Protein AF-A0A9P0VSC0-F1 (afdb_monomer_lite)

Sequence (125 aa):
MKYVDGDDHTIYRFDPDFLCFHDIQRTCKEELGFITLKNIYVLVPGKDLDNGLFLVEDDDTIRKVLNQIRNFSWIDDIELYVDHQLDEPLLIPQIEWSSVQNNQSENVSNQSPETDNGGGTSPRN

Organism: Cuscuta europaea (NCBI:txid41803)

InterPro domains:
  IPR058594 PB1-like domain, plants [PF26130] (1-84)

Radius of gyration: 34.78 Å; chains: 1; bounding box: 34×90×88 Å

pLDDT: mean 72.44, std 16.83, range [40.47, 93.06]

Structure (mmCIF, N/CA/C/O backbone):
data_AF-A0A9P0VSC0-F1
#
_entry.id   AF-A0A9P0VSC0-F1
#
loop_
_atom_site.group_PDB
_atom_site.id
_atom_site.type_symbol
_atom_site.label_atom_id
_atom_site.label_alt_id
_atom_site.label_comp_id
_atom_site.label_asym_id
_atom_site.label_entity_id
_atom_site.label_seq_id
_atom_site.pdbx_PDB_ins_code
_atom_site.Cartn_x
_atom_site.Cartn_y
_atom_site.Cartn_z
_atom_site.occupancy
_atom_site.B_iso_or_equiv
_atom_site.auth_seq_id
_atom_site.auth_comp_id
_atom_site.auth_asym_id
_atom_site.auth_atom_id
_atom_site.pdbx_PDB_model_num
ATOM 1 N N . MET A 1 1 ? -12.926 -9.851 -10.963 1.00 43.94 1 MET A N 1
ATOM 2 C CA . MET A 1 1 ? -13.535 -9.126 -9.830 1.00 43.94 1 MET A CA 1
ATOM 3 C C . MET A 1 1 ? -13.649 -7.672 -10.241 1.00 43.94 1 MET A C 1
ATOM 5 O O . MET A 1 1 ? -12.697 -7.123 -10.773 1.00 43.94 1 MET A O 1
ATOM 9 N N . LYS A 1 2 ? -14.829 -7.065 -10.099 1.00 41.28 2 LYS A N 1
ATOM 10 C CA . LYS A 1 2 ? -15.030 -5.645 -10.412 1.00 41.28 2 LYS A CA 1
ATOM 11 C C . LYS A 1 2 ? -14.896 -4.881 -9.097 1.00 41.28 2 LYS A C 1
ATOM 13 O O . LYS A 1 2 ? -15.569 -5.262 -8.147 1.00 41.28 2 LYS A O 1
ATOM 18 N N . TYR A 1 3 ? -14.031 -3.873 -9.032 1.00 50.25 3 TYR A N 1
ATOM 19 C CA . TYR A 1 3 ? -14.025 -2.917 -7.923 1.00 50.25 3 TYR A CA 1
ATOM 20 C C . TYR A 1 3 ? -15.380 -2.195 -7.931 1.00 50.25 3 TYR A C 1
ATOM 22 O O . TYR A 1 3 ? -15.812 -1.709 -8.981 1.00 50.25 3 TYR A O 1
ATOM 30 N N . VAL A 1 4 ? -16.113 -2.245 -6.820 1.00 44.22 4 VAL A N 1
ATOM 31 C CA . VAL A 1 4 ? -17.451 -1.654 -6.691 1.00 44.22 4 VAL A CA 1
ATOM 32 C C . VAL A 1 4 ? -17.399 -0.706 -5.504 1.00 44.22 4 VAL A C 1
ATOM 34 O O . VAL A 1 4 ? -17.171 -1.171 -4.395 1.00 44.22 4 VAL A O 1
ATOM 37 N N . ASP A 1 5 ? -17.643 0.582 -5.761 1.00 55.56 5 ASP A N 1
ATOM 38 C CA . ASP A 1 5 ? -17.885 1.608 -4.734 1.00 55.56 5 ASP A CA 1
ATOM 39 C C . ASP A 1 5 ? -16.680 1.939 -3.830 1.00 55.56 5 ASP A C 1
ATOM 41 O O . ASP A 1 5 ? -16.753 1.841 -2.609 1.00 55.56 5 ASP A O 1
ATOM 45 N N . GLY A 1 6 ? -15.555 2.339 -4.428 1.00 61.53 6 GLY A N 1
ATOM 46 C CA . GLY A 1 6 ? -14.430 2.903 -3.678 1.00 61.53 6 GLY A CA 1
ATOM 47 C C . GLY A 1 6 ? -14.274 4.401 -3.914 1.00 61.53 6 GLY A C 1
ATOM 48 O O . GLY A 1 6 ? -14.481 4.870 -5.034 1.00 61.53 6 GLY A O 1
ATOM 49 N N . ASP A 1 7 ? -13.894 5.126 -2.864 1.00 69.12 7 ASP A N 1
ATOM 50 C CA . ASP A 1 7 ? -13.41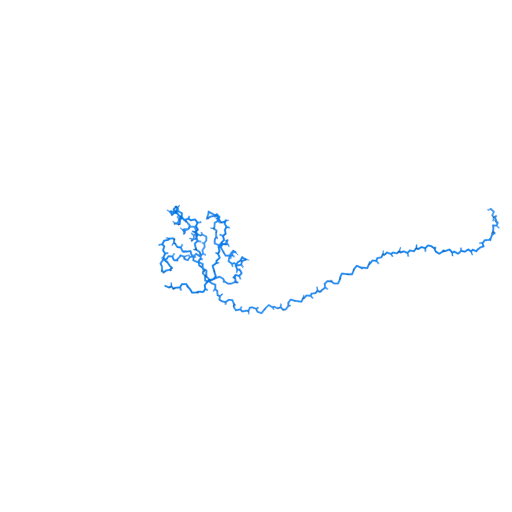6 6.502 -2.973 1.00 69.12 7 ASP A CA 1
ATOM 51 C C . ASP A 1 7 ? -11.957 6.501 -3.453 1.00 69.12 7 ASP A C 1
ATOM 53 O O . ASP A 1 7 ? -11.093 5.837 -2.872 1.00 69.12 7 ASP A O 1
ATOM 57 N N . ASP A 1 8 ? -11.683 7.255 -4.517 1.00 76.38 8 ASP A N 1
ATOM 58 C CA . ASP A 1 8 ? -10.341 7.385 -5.079 1.00 76.38 8 ASP A CA 1
ATOM 59 C C . ASP A 1 8 ? -9.635 8.606 -4.481 1.00 76.38 8 ASP A C 1
ATOM 61 O O . ASP A 1 8 ? -10.102 9.745 -4.585 1.00 76.38 8 ASP A O 1
ATOM 65 N N . HIS A 1 9 ? -8.461 8.375 -3.896 1.00 78.50 9 HIS A N 1
ATOM 66 C CA . HIS A 1 9 ? -7.626 9.423 -3.319 1.00 78.50 9 HIS A CA 1
ATOM 67 C C . HIS A 1 9 ? -6.221 9.391 -3.918 1.00 78.50 9 HIS A C 1
ATOM 69 O O . HIS A 1 9 ? -5.559 8.357 -3.940 1.00 78.50 9 HIS A O 1
ATOM 75 N N . THR A 1 10 ? -5.735 10.551 -4.365 1.00 80.44 10 THR A N 1
ATOM 76 C CA . THR A 1 10 ? -4.357 10.711 -4.845 1.00 80.44 10 THR A CA 1
ATOM 77 C C . THR A 1 10 ? -3.543 11.500 -3.832 1.00 80.44 10 THR A C 1
ATOM 79 O O . THR A 1 10 ? -3.832 12.667 -3.563 1.00 80.44 10 THR A O 1
ATOM 82 N N . ILE A 1 11 ? -2.488 10.877 -3.312 1.00 74.25 11 ILE A N 1
ATOM 83 C CA . ILE A 1 11 ? -1.511 11.534 -2.445 1.00 74.25 11 ILE A CA 1
ATOM 84 C C . ILE A 1 11 ? -0.312 11.941 -3.300 1.00 74.25 11 ILE A C 1
ATOM 86 O O . ILE A 1 11 ? 0.337 11.110 -3.933 1.00 74.25 11 ILE A O 1
ATOM 90 N N . TYR A 1 12 ? -0.016 13.239 -3.330 1.00 72.06 12 TYR A N 1
ATOM 91 C CA . TYR A 1 12 ? 1.103 13.784 -4.094 1.00 72.06 12 TYR A CA 1
ATOM 92 C C . TYR A 1 12 ? 2.363 13.895 -3.229 1.00 72.06 12 TYR A C 1
ATOM 94 O O . TYR A 1 12 ? 2.281 14.228 -2.050 1.00 72.06 12 TYR A O 1
ATOM 102 N N . ARG A 1 13 ? 3.536 13.759 -3.866 1.00 67.19 13 ARG A N 1
ATOM 103 C CA . ARG A 1 13 ? 4.874 13.997 -3.278 1.00 67.19 13 ARG A CA 1
ATOM 104 C C . ARG A 1 13 ? 5.297 12.980 -2.216 1.00 67.19 13 ARG A C 1
ATOM 106 O O . ARG A 1 13 ? 5.768 13.356 -1.145 1.00 67.19 13 ARG A O 1
ATOM 113 N N . PHE A 1 14 ? 5.191 11.703 -2.552 1.00 69.62 14 PHE A N 1
ATOM 114 C CA . PHE A 1 14 ? 5.811 10.642 -1.775 1.00 69.62 14 PHE A CA 1
ATOM 115 C C . PHE A 1 14 ? 7.121 10.191 -2.447 1.00 69.62 14 PHE A C 1
ATOM 117 O O . PHE A 1 14 ? 7.148 10.021 -3.663 1.00 69.62 14 PHE A O 1
ATOM 124 N N . ASP A 1 15 ? 8.204 10.015 -1.682 1.00 76.38 15 ASP A N 1
ATOM 125 C CA . ASP A 1 15 ? 9.447 9.421 -2.195 1.00 76.38 15 ASP A CA 1
ATOM 126 C C . ASP A 1 15 ? 9.415 7.905 -1.954 1.00 76.38 15 ASP A C 1
ATOM 128 O O . ASP A 1 15 ? 9.554 7.491 -0.801 1.00 76.38 15 ASP A O 1
ATOM 132 N N . PRO A 1 16 ? 9.247 7.065 -2.993 1.00 72.94 16 PRO A N 1
ATOM 133 C CA . PRO A 1 16 ? 9.072 5.622 -2.841 1.00 72.94 16 PRO A CA 1
ATOM 134 C C . PRO A 1 16 ? 10.232 4.929 -2.109 1.00 72.94 16 PRO A C 1
ATOM 136 O O . PRO A 1 16 ? 10.042 3.836 -1.584 1.00 72.94 16 PRO A O 1
ATOM 139 N N . ASP A 1 17 ? 11.420 5.532 -2.020 1.00 77.12 17 ASP A N 1
ATOM 140 C CA . ASP A 1 17 ? 12.556 4.995 -1.258 1.00 77.12 17 ASP A CA 1
ATOM 141 C C . ASP A 1 17 ? 12.305 5.018 0.254 1.00 77.12 17 ASP A C 1
ATOM 143 O O . ASP A 1 17 ? 12.858 4.200 0.994 1.00 77.12 17 ASP A O 1
ATOM 147 N N . PHE A 1 18 ? 11.438 5.922 0.703 1.00 80.25 18 PHE A N 1
ATOM 148 C CA . PHE A 1 18 ? 11.084 6.113 2.103 1.00 80.25 18 PHE A CA 1
ATOM 149 C C . PHE A 1 18 ? 9.690 5.578 2.443 1.00 80.25 18 PHE A C 1
ATOM 151 O O . PHE A 1 18 ? 9.243 5.759 3.572 1.00 80.25 18 PHE A O 1
ATOM 158 N N . LEU A 1 19 ? 9.008 4.894 1.511 1.00 83.56 19 LEU A N 1
ATOM 159 C CA . LEU A 1 19 ? 7.677 4.339 1.770 1.00 83.56 19 LEU A CA 1
ATOM 160 C C . LEU A 1 19 ? 7.803 3.153 2.707 1.00 83.56 19 LEU A C 1
ATOM 162 O O . LEU A 1 19 ? 8.324 2.100 2.334 1.00 83.56 19 LEU A O 1
ATOM 166 N N . CYS A 1 20 ? 7.297 3.324 3.922 1.00 87.31 20 CYS A N 1
ATOM 167 C CA . CYS A 1 20 ? 7.123 2.234 4.861 1.00 87.31 20 CYS A CA 1
ATOM 168 C C . CYS A 1 20 ? 5.639 1.916 5.049 1.00 87.31 20 CYS A C 1
ATOM 170 O O . CYS A 1 20 ? 4.752 2.729 4.771 1.00 87.31 20 CYS A O 1
ATOM 172 N N . PHE A 1 21 ? 5.363 0.713 5.536 1.00 89.75 21 PHE A N 1
ATOM 173 C CA . PHE A 1 21 ? 4.007 0.254 5.798 1.00 89.75 21 PHE A CA 1
ATOM 174 C C . PHE A 1 21 ? 3.297 1.158 6.810 1.00 89.75 21 PHE A C 1
ATOM 176 O O . PHE A 1 21 ? 2.116 1.471 6.652 1.00 89.75 21 PHE A O 1
ATOM 183 N N . HIS A 1 22 ? 4.037 1.645 7.810 1.00 89.94 22 HIS A N 1
ATOM 184 C CA . HIS A 1 22 ? 3.505 2.568 8.806 1.00 89.94 22 HIS A CA 1
ATOM 185 C C . HIS A 1 22 ? 3.023 3.890 8.191 1.00 89.94 22 HIS A C 1
ATOM 187 O O . HIS A 1 22 ? 1.964 4.378 8.581 1.00 89.94 22 HIS A O 1
ATOM 193 N N . ASP A 1 23 ? 3.738 4.448 7.210 1.00 88.00 23 ASP A N 1
ATOM 194 C CA . ASP A 1 23 ? 3.318 5.687 6.547 1.00 88.00 23 ASP A CA 1
ATOM 195 C C . ASP A 1 23 ? 2.025 5.493 5.752 1.00 88.00 23 ASP A C 1
ATOM 197 O O . ASP A 1 23 ? 1.146 6.356 5.797 1.00 88.00 23 ASP A O 1
ATOM 201 N N . ILE A 1 24 ? 1.849 4.342 5.095 1.00 88.56 24 ILE A N 1
ATOM 202 C CA . ILE A 1 24 ? 0.588 4.024 4.409 1.00 88.56 24 ILE A CA 1
ATOM 203 C C . ILE A 1 24 ? -0.554 3.932 5.414 1.00 88.56 24 ILE A C 1
ATOM 205 O O . ILE A 1 24 ? -1.605 4.540 5.211 1.00 88.56 24 ILE A O 1
ATOM 209 N N . GLN A 1 25 ? -0.352 3.206 6.516 1.00 89.69 25 GLN A N 1
ATOM 210 C CA . GLN A 1 25 ? -1.367 3.087 7.560 1.00 89.69 25 GLN A CA 1
ATOM 211 C C . GLN A 1 25 ? -1.725 4.446 8.162 1.00 89.69 25 GLN A C 1
ATOM 213 O O . GLN A 1 25 ? -2.907 4.719 8.371 1.00 89.69 25 GLN A O 1
ATOM 218 N N . ARG A 1 26 ? -0.722 5.293 8.430 1.00 88.44 26 ARG A N 1
ATOM 219 C CA . ARG A 1 26 ? -0.926 6.649 8.947 1.00 88.44 26 ARG A CA 1
ATOM 220 C C . ARG A 1 26 ? -1.759 7.470 7.974 1.00 88.44 26 ARG A C 1
ATOM 222 O O . ARG A 1 26 ? -2.775 8.015 8.376 1.00 88.44 26 ARG A O 1
ATOM 229 N N . THR A 1 27 ? -1.386 7.478 6.699 1.00 87.31 27 THR A N 1
ATOM 230 C CA . THR A 1 27 ? -2.103 8.204 5.641 1.00 87.31 27 THR A CA 1
ATOM 231 C C . THR A 1 27 ? -3.565 7.760 5.553 1.00 87.31 27 THR A C 1
ATOM 233 O O . THR A 1 27 ? -4.479 8.577 5.602 1.00 87.31 27 THR A O 1
ATOM 236 N N . CYS A 1 28 ? -3.807 6.448 5.531 1.00 86.00 28 CYS A N 1
ATOM 237 C CA . CYS A 1 28 ? -5.156 5.892 5.470 1.00 86.00 28 CYS A CA 1
ATOM 238 C C . CYS A 1 28 ? -6.021 6.272 6.688 1.00 86.00 28 CYS A C 1
ATOM 240 O O . CYS A 1 28 ? -7.217 6.503 6.547 1.00 86.00 28 CYS A O 1
ATOM 242 N N . LYS A 1 29 ? -5.437 6.352 7.889 1.00 87.00 29 LYS A N 1
ATOM 243 C CA . LYS A 1 29 ? -6.181 6.672 9.119 1.00 87.00 29 LYS A CA 1
ATOM 244 C C . LYS A 1 29 ? -6.349 8.168 9.356 1.00 87.00 29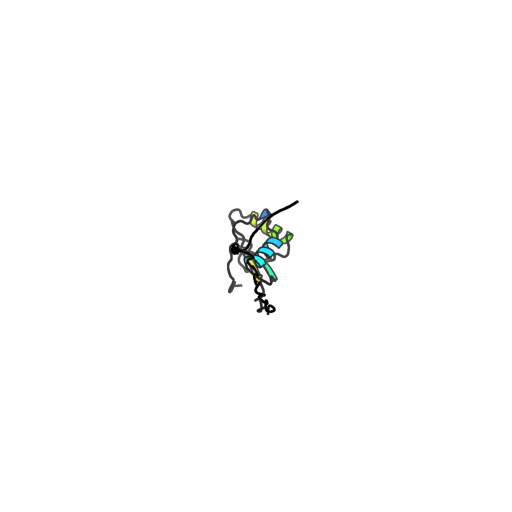 LYS A C 1
ATOM 246 O O . LYS A 1 29 ? -7.423 8.609 9.745 1.00 87.00 29 LYS A O 1
ATOM 251 N N . GLU A 1 30 ? -5.282 8.935 9.175 1.00 86.62 30 GLU A N 1
ATOM 252 C CA . GLU A 1 30 ? -5.226 10.351 9.547 1.00 86.62 30 GLU A CA 1
ATOM 253 C C . GLU A 1 30 ? -5.687 11.269 8.415 1.00 86.62 30 GLU A C 1
ATOM 255 O O . GLU A 1 30 ? -6.348 12.268 8.685 1.00 86.62 30 GLU A O 1
ATOM 260 N N . GLU A 1 31 ? -5.369 10.937 7.159 1.00 82.88 31 GLU A N 1
ATOM 261 C CA . GLU A 1 31 ? -5.721 11.778 6.008 1.00 82.88 31 GLU A CA 1
ATOM 262 C C . GLU A 1 31 ? -7.040 11.345 5.364 1.00 82.88 31 GLU A C 1
ATOM 264 O O . GLU A 1 31 ? -7.847 12.200 5.003 1.00 82.88 31 GLU A O 1
ATOM 269 N N . LEU A 1 32 ? -7.281 10.032 5.252 1.00 82.31 32 LEU A N 1
ATOM 270 C CA . LEU A 1 32 ? -8.508 9.489 4.647 1.00 82.31 32 LEU A CA 1
ATOM 271 C C . LEU A 1 32 ? -9.609 9.185 5.674 1.00 82.31 32 LEU A C 1
ATOM 273 O O . LEU A 1 32 ? -10.767 9.013 5.308 1.00 82.31 32 LEU A O 1
ATOM 277 N N . GLY A 1 33 ? -9.270 9.164 6.966 1.00 82.06 33 GLY A N 1
ATOM 278 C CA . GLY A 1 33 ? -10.241 9.012 8.050 1.00 82.06 33 GLY A CA 1
ATOM 279 C C . GLY A 1 33 ? -10.750 7.587 8.275 1.00 82.06 33 GLY A C 1
ATOM 280 O O . GLY A 1 33 ? -11.720 7.414 9.010 1.00 82.06 33 GLY A O 1
ATOM 281 N N . PHE A 1 34 ? -10.120 6.564 7.687 1.00 82.75 34 PHE A N 1
ATOM 282 C CA . PHE A 1 34 ? -10.519 5.175 7.914 1.00 82.75 34 PHE A CA 1
ATOM 283 C C . PHE A 1 34 ? -10.214 4.754 9.356 1.00 82.75 34 PHE A C 1
ATOM 285 O O . PHE A 1 34 ? -9.060 4.789 9.792 1.00 82.75 34 PHE A O 1
ATOM 292 N N . ILE A 1 35 ? -11.225 4.311 10.109 1.00 79.81 35 ILE A N 1
ATOM 293 C CA . ILE A 1 35 ? -11.027 3.896 11.507 1.00 79.81 35 ILE A CA 1
ATOM 294 C C . ILE A 1 35 ? -10.371 2.513 11.551 1.00 79.81 35 ILE A C 1
ATOM 296 O O . ILE A 1 35 ? -9.444 2.265 12.334 1.00 79.81 35 ILE A O 1
ATOM 300 N N . THR A 1 36 ? -10.826 1.609 10.682 1.00 81.25 36 THR A N 1
ATOM 301 C CA . THR A 1 36 ? -10.343 0.231 10.609 1.00 81.25 36 THR A CA 1
ATOM 302 C C . THR A 1 36 ? -9.732 -0.082 9.245 1.00 81.25 36 THR A C 1
ATOM 304 O O . THR A 1 36 ? -10.352 0.094 8.206 1.00 81.25 36 THR A O 1
ATOM 307 N N . LEU A 1 37 ? -8.497 -0.590 9.249 1.00 84.94 37 LEU A N 1
ATOM 308 C CA . LEU A 1 37 ? -7.812 -1.083 8.052 1.00 84.94 37 LEU A CA 1
ATOM 309 C C . LEU A 1 37 ? -7.641 -2.586 8.195 1.00 84.94 37 LEU A C 1
ATOM 311 O O . LEU A 1 37 ? -7.060 -3.041 9.183 1.00 84.94 37 LEU A O 1
ATOM 315 N N . LYS A 1 38 ? -8.153 -3.347 7.232 1.00 86.75 38 LYS A N 1
ATOM 316 C CA . LYS A 1 38 ? -8.091 -4.805 7.254 1.00 86.75 38 LYS A CA 1
ATOM 317 C C . LYS A 1 38 ? -6.962 -5.317 6.378 1.00 86.75 38 LYS A C 1
ATOM 319 O O . LYS A 1 38 ? -6.092 -6.019 6.879 1.00 86.75 38 LYS A O 1
ATOM 324 N N . ASN A 1 39 ? -6.964 -4.943 5.102 1.00 89.81 39 ASN A N 1
ATOM 325 C CA . ASN A 1 39 ? -5.929 -5.332 4.152 1.00 89.81 39 ASN A CA 1
ATOM 326 C C . ASN A 1 39 ? -5.517 -4.134 3.302 1.00 89.81 39 ASN A C 1
ATOM 328 O O . ASN A 1 39 ? -6.348 -3.306 2.940 1.00 89.81 39 ASN A O 1
ATOM 332 N N . ILE A 1 40 ? -4.235 -4.072 2.960 1.00 91.06 40 ILE A N 1
ATOM 333 C CA . ILE A 1 40 ? -3.680 -3.078 2.045 1.00 91.06 40 ILE A CA 1
ATOM 334 C C . ILE A 1 40 ? -3.039 -3.850 0.902 1.00 91.06 40 ILE A C 1
ATOM 336 O O . ILE A 1 40 ? -2.224 -4.740 1.135 1.00 91.06 40 ILE A O 1
ATOM 340 N N . TYR A 1 41 ? -3.403 -3.516 -0.325 1.00 92.12 41 TYR A N 1
ATOM 341 C CA . TYR A 1 41 ? -2.884 -4.140 -1.529 1.00 92.12 41 TYR A CA 1
ATOM 342 C C . TYR A 1 41 ? -2.213 -3.094 -2.407 1.00 92.12 41 TYR A C 1
ATOM 344 O O . TYR A 1 41 ? -2.706 -1.979 -2.532 1.00 92.12 41 TYR A O 1
ATOM 352 N N . VAL A 1 42 ? -1.118 -3.469 -3.056 1.00 91.00 42 VAL A N 1
ATOM 353 C CA . VAL A 1 42 ? -0.525 -2.697 -4.154 1.00 91.00 42 VAL A CA 1
ATOM 354 C C . VAL A 1 42 ? -0.904 -3.376 -5.461 1.00 91.00 42 VAL A C 1
ATOM 356 O O . VAL A 1 42 ? -0.751 -4.595 -5.579 1.00 91.00 42 VAL A O 1
ATOM 359 N N . LEU A 1 43 ? -1.365 -2.613 -6.450 1.00 89.12 43 LEU A N 1
ATOM 360 C CA . LEU A 1 43 ? -1.535 -3.144 -7.798 1.00 89.12 43 LEU A CA 1
ATOM 361 C C . LEU A 1 43 ? -0.193 -3.132 -8.529 1.00 89.12 43 LEU A C 1
ATOM 363 O O . LEU A 1 43 ? 0.437 -2.093 -8.718 1.00 89.12 43 LEU A O 1
ATOM 367 N N . VAL A 1 44 ? 0.249 -4.314 -8.953 1.00 87.12 44 VAL A N 1
ATOM 368 C CA . VAL A 1 44 ? 1.422 -4.444 -9.811 1.00 87.12 44 VAL A CA 1
ATOM 369 C C . VAL A 1 44 ? 1.108 -3.815 -11.169 1.00 87.12 44 VAL A C 1
ATOM 371 O O . VAL A 1 44 ? 0.122 -4.188 -11.808 1.00 87.12 44 VAL A O 1
ATOM 374 N N . PRO A 1 45 ? 1.965 -2.923 -11.667 1.00 85.50 45 PRO A N 1
ATOM 375 C CA . PRO A 1 45 ? 1.697 -2.245 -12.917 1.00 85.50 45 PRO A CA 1
ATOM 376 C C . PRO A 1 45 ? 1.577 -3.150 -14.139 1.00 85.50 45 PRO A C 1
ATOM 378 O O . PRO A 1 45 ? 2.284 -4.150 -14.281 1.00 85.50 45 PRO A O 1
ATOM 381 N N . GLY A 1 46 ? 0.686 -2.762 -15.053 1.00 83.81 46 GLY A N 1
ATOM 382 C CA . GLY A 1 46 ? 0.391 -3.520 -16.272 1.00 83.81 46 GLY A CA 1
ATOM 383 C C . GLY A 1 46 ? -0.419 -4.800 -16.037 1.00 83.81 46 GLY A C 1
ATOM 384 O O . GLY A 1 46 ? -0.676 -5.532 -16.992 1.00 83.81 46 GLY A O 1
ATOM 385 N N . LYS A 1 47 ? -0.821 -5.073 -14.792 1.00 88.12 47 LYS A N 1
ATOM 386 C CA . LYS A 1 47 ? -1.734 -6.157 -14.433 1.00 88.12 47 LYS A CA 1
ATOM 387 C C . LYS A 1 47 ? -3.129 -5.630 -14.123 1.00 88.12 47 LYS A C 1
ATOM 389 O O . LYS A 1 47 ? -3.327 -4.439 -13.910 1.00 88.12 47 LYS A O 1
ATOM 394 N N . ASP A 1 48 ? -4.091 -6.543 -14.116 1.00 89.12 48 ASP A N 1
ATOM 395 C CA . ASP A 1 48 ? -5.466 -6.265 -13.711 1.00 89.12 48 ASP A CA 1
ATOM 396 C C . ASP A 1 48 ? -5.682 -6.581 -12.222 1.00 89.12 48 ASP A C 1
ATOM 398 O O . ASP A 1 48 ? -4.832 -7.172 -11.554 1.00 89.12 48 ASP A O 1
ATOM 402 N N . LEU A 1 49 ? -6.851 -6.218 -11.695 1.00 87.56 49 LEU A N 1
ATOM 403 C CA . LEU A 1 49 ? -7.215 -6.492 -10.302 1.00 87.56 49 LEU A CA 1
ATOM 404 C C . LEU A 1 49 ? -7.303 -7.989 -9.972 1.00 87.56 49 LEU A C 1
ATOM 406 O O . LEU A 1 49 ? -7.188 -8.363 -8.808 1.00 87.56 49 LEU A O 1
ATOM 410 N N . ASP A 1 50 ? -7.508 -8.850 -10.970 1.00 85.75 50 ASP A N 1
ATOM 411 C CA . ASP A 1 50 ? -7.689 -10.285 -10.759 1.00 85.75 50 ASP A CA 1
ATOM 412 C C . ASP A 1 50 ? -6.362 -11.017 -10.518 1.00 85.75 50 ASP A C 1
ATOM 414 O O . ASP A 1 50 ? -6.345 -12.061 -9.863 1.00 85.75 50 ASP A O 1
ATOM 418 N N . ASN A 1 51 ? -5.244 -10.486 -11.021 1.00 86.56 51 ASN A N 1
ATOM 419 C CA . ASN A 1 51 ? -3.924 -11.121 -10.911 1.00 86.56 51 ASN A CA 1
ATOM 420 C C . ASN A 1 51 ? -2.780 -10.181 -10.485 1.00 86.56 51 ASN A C 1
ATOM 422 O O . ASN A 1 51 ? -1.621 -10.614 -10.391 1.00 86.56 51 ASN A O 1
ATOM 426 N N . GLY A 1 52 ? -3.088 -8.904 -10.268 1.00 88.38 52 GLY A N 1
ATOM 427 C CA . GLY A 1 52 ? -2.120 -7.849 -10.000 1.00 88.38 52 GLY A CA 1
ATOM 428 C C . GLY A 1 52 ? -2.053 -7.378 -8.556 1.00 88.38 52 GLY A C 1
ATOM 429 O O . GLY A 1 52 ? -1.084 -6.710 -8.214 1.00 88.38 52 GLY A O 1
ATOM 430 N N . LEU A 1 53 ? -3.021 -7.724 -7.706 1.00 90.38 53 LEU A N 1
ATOM 431 C CA . LEU A 1 53 ? -3.035 -7.272 -6.316 1.00 90.38 53 LEU A CA 1
ATOM 432 C C . LEU A 1 53 ? -2.028 -8.047 -5.461 1.00 90.38 53 LEU A C 1
ATOM 434 O O . LEU A 1 53 ? -2.073 -9.275 -5.371 1.00 90.38 53 LEU A O 1
ATOM 438 N N . PHE A 1 54 ? -1.140 -7.310 -4.800 1.00 91.38 54 PHE A N 1
ATOM 439 C CA . PHE A 1 54 ? -0.153 -7.841 -3.871 1.00 91.38 54 PHE A CA 1
ATOM 440 C C . PHE A 1 54 ? -0.449 -7.342 -2.457 1.00 91.38 54 PHE A C 1
ATOM 442 O O . PHE A 1 54 ? -0.440 -6.137 -2.220 1.00 91.38 54 PHE A O 1
ATOM 449 N N . LEU A 1 55 ? -0.712 -8.256 -1.519 1.00 92.94 55 LEU A N 1
ATOM 450 C CA . LEU A 1 55 ? -0.979 -7.911 -0.120 1.00 92.94 55 LEU A CA 1
ATOM 451 C C . LEU A 1 55 ? 0.288 -7.357 0.542 1.00 92.94 55 LEU A C 1
ATOM 453 O O . LEU A 1 55 ? 1.348 -7.972 0.455 1.00 92.94 55 LEU A O 1
ATOM 457 N N . VAL A 1 56 ? 0.165 -6.219 1.220 1.00 92.50 56 VAL A N 1
ATOM 458 C CA . VAL A 1 56 ? 1.230 -5.588 1.999 1.00 92.50 56 VAL A CA 1
ATOM 459 C C . VAL A 1 56 ? 0.946 -5.789 3.483 1.00 92.50 56 VAL A C 1
ATOM 461 O O . VAL A 1 56 ? -0.004 -5.221 4.016 1.00 92.50 56 VAL A O 1
ATOM 464 N N . GLU A 1 57 ? 1.777 -6.593 4.146 1.00 91.81 57 GLU A N 1
ATOM 465 C CA . GLU A 1 57 ? 1.633 -6.910 5.578 1.00 91.81 57 GLU A CA 1
ATOM 466 C C . GLU A 1 57 ? 2.678 -6.195 6.450 1.00 91.81 57 GLU A C 1
ATOM 468 O O . GLU A 1 57 ? 2.466 -6.007 7.647 1.00 91.81 57 GLU A O 1
ATOM 473 N N . ASP A 1 58 ? 3.806 -5.796 5.853 1.00 93.06 58 ASP A N 1
ATOM 474 C CA . ASP A 1 58 ? 4.946 -5.194 6.539 1.00 93.06 58 ASP A CA 1
ATOM 475 C C . ASP A 1 58 ? 5.868 -4.398 5.588 1.00 93.06 58 ASP A C 1
ATOM 477 O O . ASP A 1 58 ? 5.679 -4.344 4.365 1.00 93.06 58 ASP A O 1
ATOM 481 N N . ASP A 1 59 ? 6.899 -3.784 6.177 1.00 91.06 59 ASP A N 1
ATOM 482 C CA . ASP A 1 59 ? 7.925 -3.005 5.477 1.00 91.06 59 ASP A CA 1
ATOM 483 C C . ASP A 1 59 ? 8.731 -3.829 4.458 1.00 91.06 59 ASP A C 1
ATOM 485 O O . ASP A 1 59 ? 9.153 -3.320 3.416 1.00 91.06 59 ASP A O 1
ATOM 489 N N . ASP A 1 60 ? 8.972 -5.109 4.733 1.00 91.19 60 ASP A N 1
ATOM 490 C CA . ASP A 1 60 ? 9.740 -5.964 3.827 1.00 91.19 60 ASP A CA 1
ATOM 491 C C . ASP A 1 60 ? 8.932 -6.304 2.577 1.00 91.19 60 ASP A C 1
ATOM 493 O O . ASP A 1 60 ? 9.468 -6.391 1.467 1.00 91.19 60 ASP A O 1
ATOM 497 N N . THR A 1 61 ? 7.628 -6.466 2.750 1.00 90.06 61 THR A N 1
ATOM 498 C CA . THR A 1 61 ? 6.679 -6.751 1.689 1.00 90.06 61 THR A CA 1
ATOM 499 C C . THR A 1 61 ? 6.542 -5.560 0.758 1.00 90.06 61 THR A C 1
ATOM 501 O O . THR A 1 61 ? 6.683 -5.718 -0.458 1.00 90.06 61 THR A O 1
ATOM 504 N N . ILE A 1 62 ? 6.387 -4.353 1.305 1.00 88.38 62 ILE A N 1
ATOM 505 C CA . ILE A 1 62 ? 6.323 -3.160 0.465 1.00 88.38 62 ILE A CA 1
ATOM 506 C C . ILE A 1 62 ? 7.633 -2.905 -0.277 1.00 88.38 62 ILE A C 1
ATOM 508 O O . ILE A 1 62 ? 7.606 -2.650 -1.478 1.00 88.38 62 ILE A O 1
ATOM 512 N N . ARG A 1 63 ? 8.794 -3.088 0.366 1.00 88.38 63 ARG A N 1
ATOM 513 C CA . ARG A 1 63 ? 10.093 -2.957 -0.315 1.00 88.38 63 ARG A CA 1
ATOM 514 C C . ARG A 1 63 ? 10.234 -3.922 -1.485 1.00 88.38 63 ARG A C 1
ATOM 516 O O . ARG A 1 63 ? 10.763 -3.539 -2.527 1.00 88.38 63 ARG A O 1
ATOM 523 N N . LYS A 1 64 ? 9.772 -5.168 -1.343 1.00 87.31 64 LYS A N 1
ATOM 524 C CA . LYS A 1 64 ? 9.791 -6.149 -2.442 1.00 87.31 64 LYS A CA 1
ATOM 525 C C . LYS A 1 64 ? 8.957 -5.670 -3.623 1.00 87.31 64 LYS A C 1
ATOM 527 O O . LYS A 1 64 ? 9.441 -5.723 -4.751 1.00 87.31 64 LYS A O 1
ATOM 532 N N . VAL A 1 65 ? 7.746 -5.184 -3.364 1.00 86.06 65 VAL A N 1
ATOM 533 C CA . VAL A 1 65 ? 6.850 -4.690 -4.415 1.00 86.06 65 VAL A CA 1
ATOM 534 C C . VAL A 1 65 ? 7.422 -3.434 -5.069 1.00 86.06 65 VAL A C 1
ATOM 536 O O . VAL A 1 65 ? 7.525 -3.377 -6.290 1.00 86.06 65 VAL A O 1
ATOM 539 N N . LEU A 1 66 ? 7.908 -2.471 -4.288 1.00 85.38 66 LEU A N 1
ATOM 540 C CA . LEU A 1 66 ? 8.537 -1.258 -4.810 1.00 85.38 66 LEU A CA 1
ATOM 541 C C . LEU A 1 66 ? 9.768 -1.566 -5.663 1.00 85.38 66 LEU A C 1
ATOM 543 O O . LEU A 1 66 ? 9.930 -0.995 -6.736 1.00 85.38 66 LEU A O 1
ATOM 547 N N . ASN A 1 67 ? 10.608 -2.515 -5.245 1.00 85.62 67 ASN A N 1
ATOM 548 C CA . ASN A 1 67 ? 11.743 -2.965 -6.051 1.00 85.62 67 ASN A CA 1
ATOM 549 C C . ASN A 1 67 ? 11.307 -3.614 -7.370 1.00 85.62 67 ASN A C 1
ATOM 551 O O . ASN A 1 67 ? 12.009 -3.486 -8.371 1.00 85.62 67 ASN A O 1
ATOM 555 N N . GLN A 1 68 ? 10.163 -4.304 -7.398 1.00 83.56 68 GLN A N 1
ATOM 556 C CA . GLN A 1 68 ? 9.597 -4.812 -8.647 1.00 83.56 68 GLN A CA 1
ATOM 557 C C . GLN A 1 68 ? 9.099 -3.667 -9.533 1.00 83.56 68 GLN A C 1
ATOM 559 O O . GLN A 1 68 ? 9.412 -3.663 -10.723 1.00 83.56 68 GLN A O 1
ATOM 564 N N . ILE A 1 69 ? 8.399 -2.687 -8.952 1.00 82.88 69 ILE A N 1
ATOM 565 C CA . ILE A 1 69 ? 7.844 -1.521 -9.653 1.00 82.88 69 ILE A CA 1
ATOM 566 C C . ILE A 1 69 ? 8.949 -0.638 -10.250 1.00 82.88 69 ILE A C 1
ATOM 568 O O . ILE A 1 69 ? 8.830 -0.197 -11.387 1.00 82.88 69 ILE A O 1
ATOM 572 N N . ARG A 1 70 ? 10.081 -0.458 -9.557 1.00 79.75 70 ARG A N 1
ATOM 573 C CA . ARG A 1 70 ? 11.236 0.315 -10.061 1.00 79.75 70 ARG A CA 1
ATOM 574 C C . ARG A 1 70 ? 11.804 -0.180 -11.389 1.00 79.75 70 ARG A C 1
ATOM 576 O O . ARG A 1 70 ? 12.452 0.589 -12.093 1.00 79.75 70 ARG A O 1
ATOM 583 N N . ASN A 1 71 ? 11.593 -1.449 -11.739 1.00 80.69 71 ASN A N 1
ATOM 584 C CA . ASN A 1 71 ? 12.042 -1.977 -13.030 1.00 80.69 71 ASN A CA 1
ATOM 585 C C . ASN A 1 71 ? 11.216 -1.434 -14.207 1.00 80.69 71 ASN A C 1
ATOM 587 O O . ASN A 1 71 ? 11.601 -1.612 -15.363 1.00 80.69 71 ASN A O 1
ATOM 591 N N . PHE A 1 72 ? 10.097 -0.767 -13.930 1.00 79.88 72 PHE A N 1
ATOM 592 C CA . PHE A 1 72 ? 9.239 -0.141 -14.919 1.00 79.88 72 PHE A CA 1
ATOM 593 C C . PHE A 1 72 ? 9.511 1.366 -14.942 1.00 79.88 72 PHE A C 1
ATOM 595 O O . PHE A 1 72 ? 8.929 2.140 -14.194 1.00 79.88 72 PHE A O 1
ATOM 602 N N . SER A 1 73 ? 10.403 1.796 -15.835 1.00 73.81 73 SER A N 1
ATOM 603 C CA . SER A 1 73 ? 10.830 3.201 -15.957 1.00 73.81 73 SER A CA 1
ATOM 604 C C . SER A 1 73 ? 9.760 4.164 -16.495 1.00 73.81 73 SER A C 1
ATOM 606 O O . SER A 1 73 ? 10.055 5.334 -16.702 1.00 73.81 73 SER A O 1
ATOM 608 N N . TRP A 1 74 ? 8.573 3.661 -16.834 1.00 77.25 74 TRP A N 1
ATOM 609 C CA . TRP A 1 74 ? 7.452 4.422 -17.398 1.00 77.25 74 TRP A CA 1
ATOM 610 C C . TRP A 1 74 ? 6.365 4.724 -16.361 1.00 77.25 74 TRP A C 1
ATOM 612 O O . TRP A 1 74 ? 5.284 5.170 -16.733 1.00 77.25 74 TRP A O 1
ATOM 622 N N . ILE A 1 75 ? 6.631 4.424 -15.091 1.00 78.94 75 ILE A N 1
ATOM 623 C CA . ILE A 1 75 ? 5.656 4.503 -14.011 1.00 78.94 75 ILE A CA 1
ATOM 624 C C . ILE A 1 75 ? 6.011 5.642 -13.087 1.00 78.94 75 ILE A C 1
ATOM 626 O O . ILE A 1 75 ? 7.103 5.663 -12.519 1.00 78.94 75 ILE A O 1
ATOM 630 N N . ASP A 1 76 ? 5.044 6.534 -12.915 1.00 78.06 76 ASP A N 1
ATOM 631 C CA . ASP A 1 76 ? 5.169 7.723 -12.082 1.00 78.06 76 ASP A CA 1
ATOM 632 C C . ASP A 1 76 ? 4.327 7.619 -10.796 1.00 78.06 76 ASP A C 1
ATOM 634 O O . ASP A 1 76 ? 4.480 8.433 -9.885 1.00 78.06 76 ASP A O 1
ATOM 638 N N . ASP A 1 77 ? 3.462 6.607 -10.699 1.00 81.69 77 ASP A N 1
ATOM 639 C CA . ASP A 1 77 ? 2.488 6.428 -9.627 1.00 81.69 77 ASP A CA 1
ATOM 640 C C . ASP A 1 77 ? 2.337 4.958 -9.200 1.00 81.69 77 ASP A C 1
ATOM 642 O O . ASP A 1 77 ? 2.710 4.020 -9.905 1.00 81.69 77 ASP A O 1
ATOM 646 N N . ILE A 1 78 ? 1.832 4.759 -7.983 1.00 83.25 78 ILE A N 1
ATOM 647 C CA . ILE A 1 78 ? 1.549 3.440 -7.417 1.00 83.25 78 ILE A CA 1
ATOM 648 C C . ILE A 1 78 ? 0.100 3.446 -6.960 1.00 83.25 78 ILE A C 1
ATOM 650 O O . ILE A 1 78 ? -0.299 4.299 -6.168 1.00 83.25 78 ILE A O 1
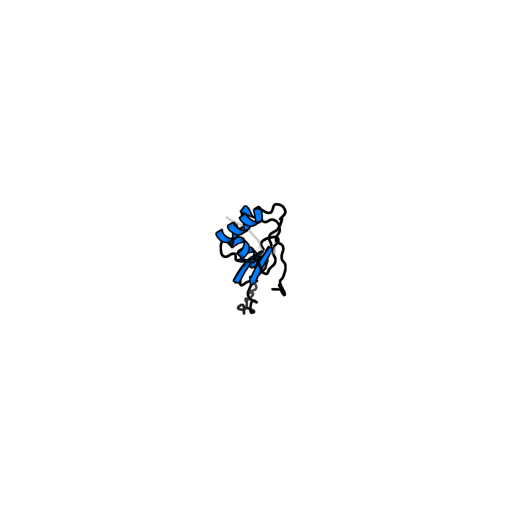ATOM 654 N N . GLU A 1 79 ? -0.664 2.460 -7.414 1.00 88.31 79 GLU A N 1
ATOM 655 C CA . GLU A 1 79 ? -2.044 2.274 -6.985 1.00 88.31 79 GLU A CA 1
ATOM 656 C C . GLU A 1 79 ? -2.116 1.383 -5.739 1.00 88.31 79 GLU A C 1
ATOM 658 O O . GLU A 1 79 ? -1.582 0.265 -5.708 1.00 88.31 79 GLU A O 1
ATOM 663 N N . LEU A 1 80 ? -2.811 1.880 -4.714 1.00 88.94 80 LEU A N 1
ATOM 664 C CA . LEU A 1 80 ? -3.096 1.165 -3.476 1.00 88.94 80 LEU A CA 1
ATOM 665 C C . LEU A 1 80 ? -4.595 0.894 -3.366 1.00 88.94 80 LEU A C 1
ATOM 667 O O . LEU A 1 80 ? -5.407 1.796 -3.542 1.00 88.94 80 LEU A O 1
ATOM 671 N N . TYR A 1 81 ? -4.947 -0.336 -3.008 1.00 88.88 81 TYR A N 1
ATOM 672 C CA . TYR A 1 81 ? -6.317 -0.755 -2.728 1.00 88.88 81 TYR A CA 1
ATOM 673 C C . TYR A 1 81 ? -6.416 -1.131 -1.259 1.00 88.88 81 TYR A C 1
ATOM 675 O O . TYR A 1 81 ? -5.638 -1.946 -0.763 1.00 88.88 81 TYR A O 1
ATOM 683 N N . VAL A 1 82 ? -7.368 -0.539 -0.553 1.00 87.19 82 VAL A N 1
ATOM 684 C CA . VAL A 1 82 ? -7.493 -0.691 0.895 1.00 87.19 82 VAL A CA 1
ATOM 685 C C . VAL A 1 82 ? -8.849 -1.305 1.213 1.00 87.19 82 VAL A C 1
ATOM 687 O O . VAL A 1 82 ? -9.887 -0.738 0.896 1.00 87.19 82 VAL A O 1
ATOM 690 N N . ASP A 1 83 ? -8.833 -2.476 1.844 1.00 87.00 83 ASP A N 1
ATOM 691 C CA . ASP A 1 83 ? -10.017 -3.083 2.451 1.00 87.00 83 ASP A CA 1
ATOM 692 C C . ASP A 1 83 ? -10.176 -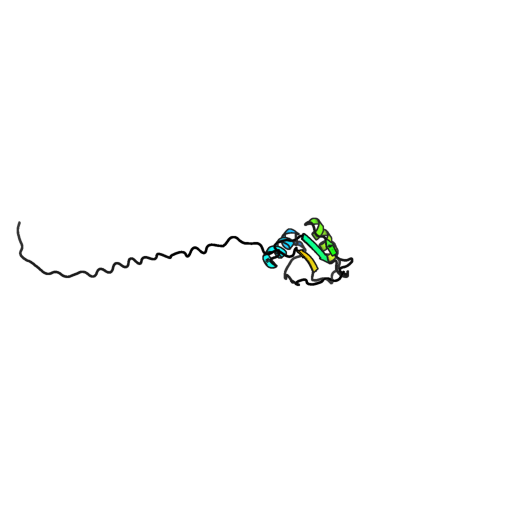2.480 3.849 1.00 87.00 83 ASP A C 1
ATOM 694 O O . ASP A 1 83 ? -9.382 -2.760 4.758 1.00 87.00 83 ASP A O 1
ATOM 698 N N . HIS A 1 84 ? -11.180 -1.627 4.006 1.00 78.75 84 HIS A N 1
ATOM 699 C CA . HIS A 1 84 ? -11.613 -1.090 5.288 1.00 78.75 84 HIS A CA 1
ATOM 700 C C . HIS A 1 84 ? -12.994 -1.666 5.614 1.00 78.75 84 HIS A C 1
ATOM 702 O O . HIS A 1 84 ? -13.805 -1.919 4.722 1.00 78.75 84 HIS A O 1
ATOM 708 N N . GLN A 1 85 ? -13.282 -1.916 6.893 1.00 71.50 85 GLN A N 1
ATOM 709 C CA . GLN A 1 85 ? -14.648 -2.304 7.245 1.00 71.50 85 GLN A CA 1
ATOM 710 C C . GLN A 1 85 ? -15.558 -1.080 7.077 1.00 71.50 85 GLN A C 1
ATOM 712 O O . GLN A 1 85 ? -15.109 0.062 7.197 1.00 71.50 85 GLN A O 1
ATOM 717 N N . LEU 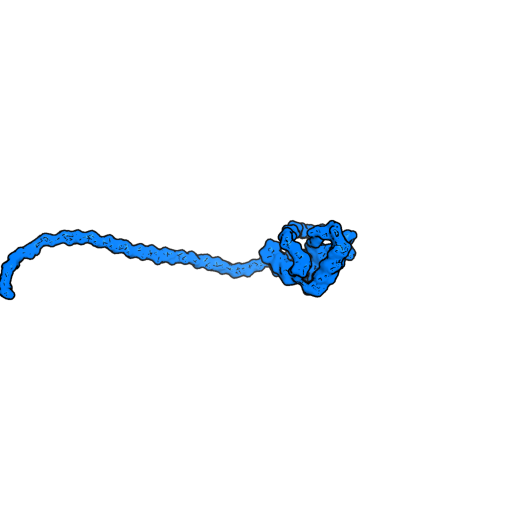A 1 86 ? -16.837 -1.306 6.767 1.00 64.81 86 LEU A N 1
ATOM 718 C CA . LEU A 1 86 ? -17.845 -0.263 6.939 1.00 64.81 86 LEU A CA 1
ATOM 719 C C . LEU A 1 86 ? -17.862 0.073 8.427 1.00 64.81 86 LEU A C 1
ATOM 721 O O . LEU A 1 86 ? -18.271 -0.759 9.238 1.00 64.81 86 LEU A O 1
ATOM 725 N N . ASP A 1 87 ? -17.356 1.252 8.772 1.00 56.66 87 ASP A N 1
ATOM 726 C CA . ASP A 1 87 ? -17.296 1.704 10.152 1.00 56.66 87 ASP A CA 1
ATOM 727 C C . ASP A 1 87 ? -18.738 1.825 10.674 1.00 56.66 87 ASP A C 1
ATOM 729 O O . ASP A 1 87 ? -19.494 2.721 10.288 1.00 56.66 87 ASP A O 1
ATOM 733 N N . GLU A 1 88 ? -19.162 0.882 11.522 1.00 54.75 88 GLU A N 1
ATOM 734 C CA . GLU A 1 88 ? -20.416 1.030 12.257 1.00 54.75 88 GLU A CA 1
ATOM 735 C C . GLU A 1 88 ? -20.334 2.319 13.091 1.00 54.75 88 GLU A C 1
ATOM 737 O O . GLU A 1 88 ? -19.289 2.598 13.689 1.00 54.75 88 GLU A O 1
ATOM 742 N N . PRO A 1 89 ? -21.407 3.129 13.157 1.00 54.25 89 PRO A N 1
ATOM 743 C CA . PRO A 1 89 ? -21.379 4.380 13.898 1.00 54.25 89 PRO A CA 1
ATOM 744 C C . PRO A 1 89 ? -21.017 4.125 15.366 1.00 54.25 89 PRO A C 1
ATOM 746 O O . PRO A 1 89 ? -21.782 3.529 16.126 1.00 54.25 89 PRO A O 1
ATOM 749 N N . LEU A 1 90 ? -19.841 4.605 15.772 1.00 52.97 90 LEU A N 1
ATOM 750 C CA . LEU A 1 90 ? -19.387 4.539 17.154 1.00 52.97 90 LEU A CA 1
ATOM 751 C C . LEU A 1 90 ? -20.143 5.583 17.982 1.00 52.97 90 LEU A C 1
ATOM 753 O O . LEU A 1 90 ? -20.092 6.782 17.705 1.00 52.97 90 LEU A O 1
ATOM 757 N N . LEU A 1 91 ? -20.837 5.133 19.029 1.00 53.06 91 LEU A N 1
ATOM 758 C CA . LEU A 1 91 ? -21.446 6.020 20.016 1.00 53.06 91 LEU A CA 1
ATOM 759 C C . LEU A 1 91 ? -20.331 6.701 20.828 1.00 53.06 91 LEU A C 1
ATOM 761 O O . LEU A 1 91 ? -19.780 6.110 21.756 1.00 53.06 91 LEU A O 1
ATOM 765 N N . ILE A 1 92 ? -19.986 7.940 20.483 1.00 63.38 92 ILE A N 1
ATOM 766 C CA . ILE A 1 92 ? -19.032 8.734 21.267 1.00 63.38 92 ILE A CA 1
ATOM 767 C C . ILE A 1 92 ? -19.753 9.257 22.524 1.00 63.38 92 ILE A C 1
ATOM 769 O O . ILE A 1 92 ? -20.828 9.852 22.390 1.00 63.38 92 ILE A O 1
ATOM 773 N N . PRO A 1 93 ? -19.205 9.066 23.745 1.00 62.03 93 PRO A N 1
ATOM 774 C CA . PRO A 1 93 ? -19.748 9.681 24.951 1.00 62.03 93 PRO A CA 1
ATOM 775 C C . PRO A 1 93 ? -19.869 11.194 24.766 1.00 62.03 93 PRO A C 1
ATOM 777 O O . PRO A 1 93 ? -18.949 11.840 24.266 1.00 62.03 93 PRO A O 1
ATOM 780 N N . GLN A 1 94 ? -21.018 11.745 25.151 1.00 61.62 94 GLN A N 1
ATOM 781 C CA . GLN A 1 94 ? -21.354 13.157 24.999 1.00 61.62 94 GLN A CA 1
ATOM 782 C C . GLN A 1 94 ? -20.215 14.049 25.523 1.00 61.62 94 GLN A C 1
ATOM 784 O O . GLN A 1 94 ? -19.888 14.019 26.708 1.00 61.62 94 GLN A O 1
ATOM 789 N N . ILE A 1 95 ? -19.598 14.832 24.633 1.00 66.38 95 ILE A N 1
ATOM 790 C CA . ILE A 1 95 ? -18.579 15.811 25.020 1.00 66.38 95 ILE A CA 1
ATOM 791 C C . ILE A 1 95 ? -19.306 16.963 25.714 1.00 66.38 95 ILE A C 1
ATOM 793 O O . ILE A 1 95 ? -20.012 17.740 25.068 1.00 66.38 95 ILE A O 1
ATOM 797 N N . GLU A 1 96 ? -19.154 17.074 27.033 1.00 60.81 96 GLU A N 1
ATOM 798 C CA . GLU A 1 96 ? -19.637 18.238 27.771 1.00 60.81 96 GLU A CA 1
ATOM 799 C C . GLU A 1 96 ? -18.784 19.460 27.419 1.00 60.81 96 GLU A C 1
ATOM 801 O O . GLU A 1 96 ? -17.625 19.586 27.817 1.00 60.81 96 GLU A O 1
ATOM 806 N N . TRP A 1 97 ? -19.371 20.390 26.667 1.00 58.22 97 TRP A N 1
ATOM 807 C CA . TRP A 1 97 ? -18.812 21.725 26.491 1.00 58.22 97 TRP A CA 1
ATOM 808 C C . TRP A 1 97 ? -18.932 22.489 27.812 1.00 58.22 97 TRP A C 1
ATOM 810 O O . TRP A 1 97 ? -19.967 23.079 28.118 1.00 58.22 97 TRP A O 1
ATOM 820 N N . SER A 1 98 ? -17.866 22.496 28.608 1.00 62.81 98 SER A N 1
ATOM 821 C CA . SER A 1 98 ? -17.755 23.413 29.741 1.00 62.81 98 SER A CA 1
ATOM 822 C C . SER A 1 98 ? -17.367 24.791 29.205 1.00 62.81 98 SER A C 1
ATOM 824 O O . SER A 1 98 ? -16.228 25.045 28.820 1.00 62.81 98 SER A O 1
ATOM 826 N N . SER A 1 99 ? -18.340 25.699 29.143 1.00 61.84 99 SER A N 1
ATOM 827 C CA . SER A 1 99 ? -18.095 27.104 28.822 1.00 61.84 99 SER A CA 1
ATOM 828 C C . SER A 1 99 ? -17.161 27.711 29.870 1.00 61.84 99 SER A C 1
ATOM 830 O O . SER A 1 99 ? -17.550 27.869 31.029 1.00 61.84 99 SER A O 1
ATOM 832 N N . VAL A 1 100 ? -15.938 28.063 29.470 1.00 57.50 100 VAL A N 1
ATOM 833 C CA . VAL A 1 100 ? -15.013 28.841 30.302 1.00 57.50 100 VAL A CA 1
ATOM 834 C C . VAL A 1 100 ? -15.636 30.219 30.529 1.00 57.50 100 VAL A C 1
ATOM 836 O O . VAL A 1 100 ? -15.659 31.058 29.629 1.00 57.50 100 VAL A O 1
ATOM 839 N N . GLN A 1 101 ? -16.176 30.456 31.726 1.00 52.97 101 GLN A N 1
ATOM 840 C CA . GLN A 1 101 ? -16.576 31.795 32.146 1.00 52.97 101 GLN A CA 1
ATOM 841 C C . GLN A 1 101 ? -15.313 32.619 32.397 1.00 52.97 101 GLN A C 1
ATOM 843 O O . GLN A 1 101 ? -14.580 32.416 33.364 1.00 52.97 101 GLN A O 1
ATOM 848 N N . ASN A 1 102 ? -15.046 33.535 31.472 1.00 49.97 102 ASN A N 1
ATOM 849 C CA . ASN A 1 102 ? -13.940 34.471 31.532 1.00 49.97 102 ASN A CA 1
ATOM 850 C C . ASN A 1 102 ? -14.267 35.556 32.575 1.00 49.97 102 ASN A C 1
ATOM 852 O O . ASN A 1 102 ? -14.869 36.576 32.250 1.00 49.97 102 ASN A O 1
ATOM 856 N N . ASN A 1 103 ? -13.918 35.327 33.843 1.00 52.47 103 ASN A N 1
ATOM 857 C CA . ASN A 1 103 ? -14.039 36.344 34.891 1.00 52.47 103 ASN A CA 1
ATOM 858 C C . ASN A 1 103 ? -12.894 37.360 34.768 1.00 52.47 103 ASN A C 1
ATOM 860 O O . ASN A 1 103 ? -11.934 37.335 35.537 1.00 52.47 103 ASN A O 1
ATOM 864 N N . GLN A 1 104 ? -12.999 38.273 33.803 1.00 47.16 104 GLN A N 1
ATOM 865 C CA . GLN A 1 104 ? -12.282 39.543 33.866 1.00 47.16 104 GLN A CA 1
ATOM 866 C C . GLN A 1 104 ? -13.104 40.506 34.726 1.00 47.16 104 GLN A C 1
ATOM 868 O O . GLN A 1 104 ? -14.002 41.186 34.241 1.00 47.16 104 GLN A O 1
ATOM 873 N N . SER A 1 105 ? -12.817 40.549 36.027 1.00 50.53 105 SER A N 1
ATOM 874 C CA . SER A 1 105 ? -13.210 41.691 36.851 1.00 50.53 105 SER A CA 1
ATOM 875 C C . SER A 1 105 ? -12.177 42.794 36.654 1.00 50.53 105 SER A C 1
ATOM 877 O O . SER A 1 105 ? -11.083 42.755 37.217 1.00 50.53 105 SER A O 1
ATOM 879 N N . GLU A 1 106 ? -12.532 43.767 35.819 1.00 46.75 106 GLU A N 1
ATOM 880 C CA . GLU A 1 106 ? -11.884 45.071 35.746 1.00 46.75 106 GLU A CA 1
ATOM 881 C C . GLU A 1 106 ? -11.882 45.711 37.144 1.00 46.75 106 GLU A C 1
ATOM 883 O O . GLU A 1 106 ? -12.932 46.051 37.684 1.00 46.75 106 GLU A O 1
ATOM 888 N N . ASN A 1 107 ? -10.706 45.895 37.745 1.00 43.22 107 ASN A N 1
ATOM 889 C CA . ASN A 1 107 ? -10.543 46.829 38.857 1.00 43.22 107 ASN A CA 1
ATOM 890 C C . ASN A 1 107 ? -9.911 48.111 38.313 1.00 43.22 107 ASN A C 1
ATOM 892 O O . ASN A 1 107 ? -8.705 48.325 38.421 1.00 43.22 107 ASN A O 1
ATOM 896 N N . VAL A 1 108 ? -10.737 48.950 37.688 1.00 46.81 108 VAL A N 1
ATOM 897 C CA . VAL A 1 108 ? -10.399 50.354 37.441 1.00 46.81 108 VAL A CA 1
ATOM 898 C C . VAL A 1 108 ? -10.980 51.153 38.603 1.00 46.81 108 VAL A C 1
ATOM 900 O O . VAL A 1 108 ? -12.122 51.605 38.569 1.00 46.81 108 VAL A O 1
ATOM 903 N N . SER A 1 109 ? -10.198 51.293 39.673 1.00 46.38 109 SER A N 1
ATOM 904 C CA . SER A 1 109 ? -10.530 52.202 40.769 1.00 46.38 109 SER A CA 1
ATOM 905 C C . SER A 1 109 ? -10.300 53.647 40.315 1.00 46.38 109 SER A C 1
ATOM 907 O O . SER A 1 109 ? -9.210 54.193 40.461 1.00 46.38 109 SER A O 1
ATOM 909 N N . ASN A 1 110 ? -11.341 54.269 39.761 1.00 48.69 110 ASN A N 1
ATOM 910 C CA . ASN A 1 110 ? -11.454 55.723 39.683 1.00 48.69 110 ASN A CA 1
ATOM 911 C C . ASN A 1 110 ? -11.894 56.252 41.055 1.00 48.69 110 ASN A C 1
ATOM 913 O O . ASN A 1 110 ? -13.062 56.136 41.417 1.00 48.69 110 ASN A O 1
ATOM 917 N N . GLN A 1 111 ? -10.981 56.872 41.801 1.00 46.94 111 GLN A N 1
ATOM 918 C CA . GLN A 1 111 ? -11.341 57.782 42.889 1.00 46.94 111 GLN A CA 1
ATOM 919 C C . GLN A 1 111 ? -10.766 59.163 42.577 1.00 46.94 111 GLN A C 1
ATOM 921 O O . GLN A 1 111 ? -9.568 59.407 42.702 1.00 46.94 111 GLN A O 1
ATOM 926 N N . SER A 1 112 ? -11.639 60.063 42.124 1.00 50.56 112 SER A N 1
ATOM 927 C CA . SER A 1 112 ? -11.396 61.503 42.189 1.00 50.56 112 SER A CA 1
ATOM 928 C C . SER A 1 112 ? -11.611 61.979 43.634 1.00 50.56 112 SER A C 1
ATOM 930 O O . SER A 1 112 ? -12.517 61.474 44.296 1.00 50.56 112 SER A O 1
ATOM 932 N N . PRO A 1 113 ? -10.795 62.919 44.140 1.00 52.62 113 PRO A N 1
ATOM 933 C CA . PRO A 1 113 ? -10.852 63.353 45.531 1.00 52.62 113 PRO A CA 1
ATOM 934 C C . PRO A 1 113 ? -12.033 64.300 45.779 1.00 52.62 113 PRO A C 1
ATOM 936 O O . PRO A 1 113 ? -12.195 65.305 45.084 1.00 52.62 113 PRO A O 1
ATOM 939 N N . GLU A 1 114 ? -12.831 63.988 46.799 1.00 55.88 114 GLU A N 1
ATOM 940 C CA . GLU A 1 114 ? -13.840 64.887 47.353 1.00 55.88 114 GLU A CA 1
ATOM 941 C C . GLU A 1 114 ? -13.163 66.007 48.156 1.00 55.88 114 GLU A C 1
ATOM 943 O O . GLU A 1 114 ? -12.296 65.780 49.001 1.00 55.88 114 GLU A O 1
ATOM 948 N N . THR A 1 115 ? -13.556 67.241 47.862 1.00 49.97 115 THR A N 1
ATOM 949 C CA . THR A 1 115 ? -13.256 68.438 48.648 1.00 49.97 115 THR A CA 1
ATOM 950 C C . THR A 1 115 ? -14.115 68.476 49.909 1.00 49.97 115 THR A C 1
ATOM 952 O O . THR A 1 115 ? -15.336 68.411 49.788 1.00 49.97 115 THR A O 1
ATOM 955 N N . ASP A 1 116 ? -13.514 68.729 51.073 1.00 53.03 116 ASP A N 1
ATOM 956 C CA . ASP A 1 116 ? -14.228 69.315 52.212 1.00 53.03 116 ASP A CA 1
ATOM 957 C C . ASP A 1 116 ? -13.397 70.430 52.868 1.00 53.03 116 ASP A C 1
ATOM 959 O O . ASP A 1 116 ? -12.188 70.315 53.077 1.00 53.03 116 ASP A O 1
ATOM 963 N N . ASN A 1 117 ? -14.071 71.550 53.118 1.00 50.19 117 ASN A N 1
ATOM 964 C CA . ASN A 1 117 ? -13.560 72.792 53.681 1.00 50.19 117 ASN A CA 1
ATOM 965 C C . ASN A 1 117 ? -14.019 72.885 55.141 1.00 50.19 117 ASN A C 1
ATOM 967 O O . ASN A 1 117 ? -15.222 72.947 55.381 1.00 50.19 117 ASN A O 1
ATOM 971 N N . GLY A 1 118 ? -13.112 73.082 56.105 1.00 42.06 118 GLY A N 1
ATOM 972 C CA . GLY A 1 118 ? -13.554 73.622 57.396 1.00 42.06 118 GLY A CA 1
ATOM 973 C C . GLY A 1 118 ? -12.567 73.618 58.561 1.00 42.06 118 GLY A C 1
ATOM 974 O O . GLY A 1 118 ? -12.414 72.611 59.236 1.00 42.06 118 GLY A O 1
ATOM 975 N N . GLY A 1 119 ? -12.041 74.809 58.881 1.00 42.12 119 GLY A N 1
ATOM 976 C CA . GLY A 1 119 ? -11.563 75.207 60.218 1.00 42.12 119 GLY A CA 1
ATOM 977 C C . GLY A 1 119 ? -10.078 74.922 60.474 1.00 42.12 119 GLY A C 1
ATOM 978 O O . GLY A 1 119 ? -9.625 73.801 60.352 1.00 42.12 119 GLY A O 1
ATOM 979 N N . GLY A 1 120 ? -9.209 75.864 60.831 1.00 41.94 120 GLY A N 1
ATOM 980 C CA . GLY A 1 120 ? -9.425 77.115 61.542 1.00 41.94 120 GLY A CA 1
ATOM 981 C C . GLY A 1 120 ? -8.532 77.134 62.787 1.00 41.94 120 GLY A C 1
ATOM 982 O O . GLY A 1 120 ? -8.831 76.469 63.768 1.00 41.94 120 GLY A O 1
ATOM 983 N N . THR A 1 121 ? -7.490 77.969 62.735 1.00 49.25 121 THR A N 1
ATOM 984 C CA . THR A 1 121 ? -6.683 78.526 63.846 1.00 49.25 121 THR A CA 1
ATOM 985 C C . THR A 1 121 ? -5.552 77.679 64.472 1.00 49.25 121 THR A C 1
ATOM 987 O O . THR A 1 121 ? -5.758 76.644 65.091 1.00 49.25 121 THR A O 1
ATOM 990 N N . SER A 1 122 ? -4.326 78.194 64.300 1.00 49.12 122 SER A N 1
ATOM 991 C CA . SER A 1 122 ? -3.048 77.880 64.979 1.00 49.12 122 SER A CA 1
ATOM 992 C C . SER A 1 122 ? -3.013 78.442 66.428 1.00 49.12 122 SER A C 1
ATOM 994 O O . SER A 1 122 ? -4.042 78.965 66.857 1.00 49.12 122 SER A O 1
ATOM 996 N N . PRO A 1 123 ? -1.864 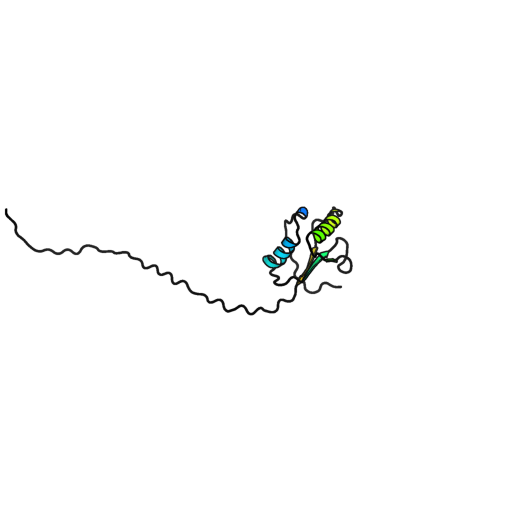78.582 67.148 1.00 54.19 123 PRO A N 1
ATOM 997 C CA . PRO A 1 123 ? -0.524 77.946 67.107 1.00 54.19 123 PRO A CA 1
ATOM 998 C C . PRO A 1 123 ? 0.021 77.577 68.534 1.00 54.19 123 PRO A C 1
ATOM 1000 O O . PRO A 1 123 ? -0.698 77.687 69.523 1.00 54.19 123 PRO A O 1
ATOM 1003 N N . ARG A 1 124 ? 1.346 77.317 68.618 1.00 40.47 124 ARG A N 1
ATOM 1004 C CA . ARG A 1 124 ? 2.276 77.255 69.786 1.00 40.47 124 ARG A CA 1
ATOM 1005 C C . ARG A 1 124 ? 2.440 75.858 70.406 1.00 40.47 124 ARG A C 1
ATOM 1007 O O . ARG A 1 124 ? 1.456 75.180 70.651 1.00 40.47 124 ARG A O 1
ATOM 1014 N N . ASN A 1 125 ? 3.653 75.364 70.662 1.00 43.84 125 ASN A N 1
ATOM 1015 C CA . ASN A 1 125 ? 4.885 76.037 71.097 1.00 43.84 125 ASN A CA 1
ATOM 1016 C C . ASN A 1 125 ? 6.134 75.355 70.521 1.00 43.84 125 ASN A C 1
ATOM 1018 O O . ASN A 1 125 ? 6.082 74.116 70.364 1.00 43.84 125 ASN A O 1
#

Secondary structure (DSSP, 8-state):
----S----------GGG--HHHHHHIIIIIS--S-EEEEEEEPTT--TTT-EEE--SHHHHHHHHHHHTT-TT-----EEEEE-------PPP-----------------PPPP----------

Foldseek 3Di:
DDDDDDDDDDDPDDDLVPDWPVVVVCCCCPVVPFPFWDWKWKAQPPDDPVPGTQTDDGRVSSVVSSVNNVVPPPDDDIDMDTDGPPDDDDDDPDDDPDPPPPPPPDPPDDDDDDDDDDDDDDDDD